Protein AF-H9C1D3-F1 (afdb_monomer)

Organism: NCBI:txid74654

Radius of gyration: 14.57 Å; Cα contacts (8 Å, |Δi|>4): 36; chains: 1; bounding box: 26×20×43 Å

Secondary structure (DSSP, 8-state):
---------------TTSBSSS---SS-TTTTSBGGGS--

Nearest PDB structures (foldseek):
  7xzg-assembly1_A  TM=9.853E-01  e=7.546E-04  Candida albicans SC5314
  7jh0-assembly1_C  TM=9.694E-01  e=7.056E-03  Schistosoma mansoni
  7c5g-assembly1_Q  TM=9.266E-01  e=3.043E-02  Escherichia coli BL21(DE3)
  7c7k-assembly1_O  TM=8.979E-01  e=3.043E-02  Escherichia coli BL21(DE3)
  7c5m-assembly1_Q  TM=8.882E-01  e=2.793E-02  Escherichia coli BL21(DE3)

Solvent-accessible surface area (backbone atoms only — not comparable to full-atom values): 2926 Å² total; per-residue (Å²): 134,80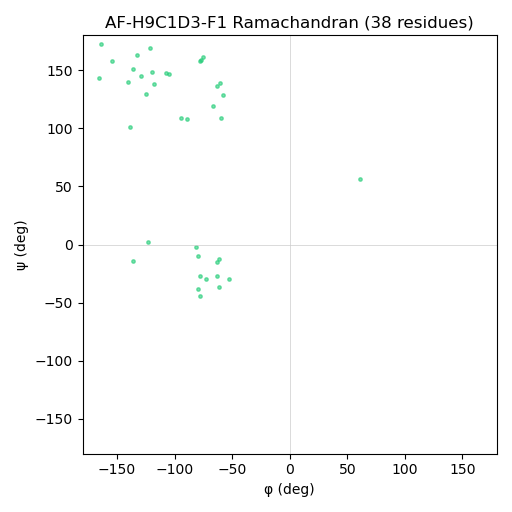,81,88,78,87,86,88,85,81,93,73,80,93,57,92,87,49,28,86,50,72,50,94,40,98,87,41,76,70,56,9,36,27,51,92,79,54,95,124

Foldseek 3Di:
DDDPDDDDDDQDDDDPQADCAQDDDPPDNVSNHRRVPDRD

Sequence (40 aa):
FGIVEGLMTTVHSITATQKTVDGPSAKDWRGGRAASFNII

pLDDT: mean 96.58, std 2.26, range [87.31, 98.44]

InterPro domains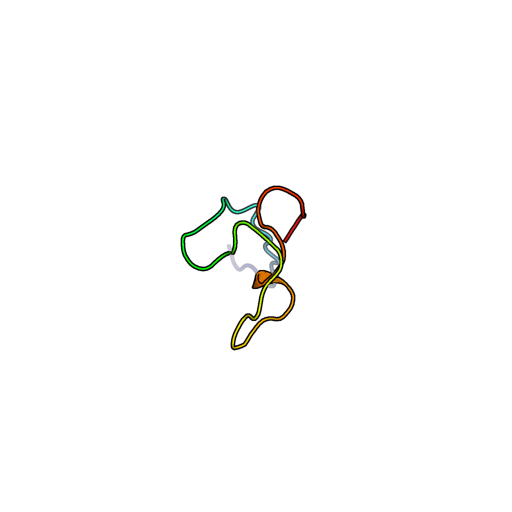:
  IPR020829 Glyceraldehyde 3-phosphate dehydrogenase, catalytic domain [PF02800] (1-40)
  IPR020831 Glyceraldehyde/Erythrose phosphate dehydrogenase family [PTHR10836] (1-40)

Structure (mmCIF, N/CA/C/O backbone):
data_AF-H9C1D3-F1
#
_entry.id   AF-H9C1D3-F1
#
loop_
_atom_site.group_PDB
_atom_site.id
_atom_site.type_symbol
_atom_site.label_atom_id
_atom_site.label_alt_id
_atom_site.label_comp_id
_atom_site.label_asym_id
_atom_site.label_entity_id
_atom_site.label_seq_id
_atom_site.pdbx_PDB_ins_code
_atom_site.Cartn_x
_atom_site.Cartn_y
_atom_site.Cartn_z
_atom_site.occupancy
_atom_site.B_iso_or_equiv
_atom_site.auth_seq_id
_atom_site.auth_comp_id
_atom_site.auth_asym_id
_atom_site.auth_atom_id
_atom_site.pdbx_PDB_model_num
ATOM 1 N N . PHE A 1 1 ? -9.267 4.854 31.236 1.00 87.31 1 PHE A N 1
ATOM 2 C CA . PHE A 1 1 ? -10.119 5.655 30.330 1.00 87.31 1 PHE A CA 1
ATOM 3 C C . PHE A 1 1 ? -11.185 4.828 29.617 1.00 87.31 1 PHE A C 1
ATOM 5 O O . PHE A 1 1 ? -12.183 5.417 29.244 1.00 87.31 1 PHE A O 1
ATOM 12 N N . GLY A 1 2 ? -11.017 3.500 29.479 1.00 91.62 2 GLY A N 1
ATOM 13 C CA . GLY A 1 2 ? -12.092 2.600 29.035 1.00 91.62 2 GLY A CA 1
ATOM 14 C C . GLY A 1 2 ? -12.620 2.931 27.641 1.00 91.62 2 GLY A C 1
ATOM 15 O O . GLY A 1 2 ? -13.805 3.205 27.501 1.00 91.62 2 GLY A O 1
ATOM 16 N N . ILE A 1 3 ? -11.740 2.966 26.631 1.00 93.31 3 ILE A N 1
ATOM 17 C CA . ILE A 1 3 ? -12.173 3.189 25.245 1.00 93.31 3 ILE A CA 1
ATOM 18 C C . ILE A 1 3 ? -13.002 1.977 24.807 1.00 93.31 3 ILE A C 1
ATOM 20 O O . ILE A 1 3 ? -12.497 0.856 24.815 1.00 93.31 3 ILE A O 1
ATOM 24 N N . VAL A 1 4 ? -14.267 2.226 24.463 1.00 96.25 4 VAL A N 1
ATOM 25 C CA . VAL A 1 4 ? -15.229 1.206 24.014 1.00 96.25 4 VAL A CA 1
ATOM 26 C C . VAL A 1 4 ? -15.007 0.858 22.539 1.00 96.25 4 VAL A C 1
ATOM 28 O O . VAL A 1 4 ? -15.065 -0.310 22.173 1.00 96.25 4 VAL A O 1
ATOM 31 N N . GLU A 1 5 ? -14.688 1.852 21.707 1.00 95.94 5 GLU A N 1
ATOM 32 C CA . GLU A 1 5 ? -14.369 1.684 20.286 1.00 95.94 5 GLU A CA 1
ATOM 33 C C . GLU A 1 5 ? -13.474 2.823 19.769 1.00 95.94 5 GLU A C 1
ATOM 35 O O . GLU A 1 5 ? -13.422 3.907 20.355 1.00 95.94 5 GLU A O 1
ATOM 40 N N . GLY A 1 6 ? -12.754 2.577 18.672 1.00 95.31 6 GLY A N 1
ATOM 41 C CA . GLY A 1 6 ? -11.899 3.564 18.019 1.00 95.31 6 GLY A CA 1
ATOM 42 C C . GLY A 1 6 ? -11.482 3.122 16.618 1.00 95.31 6 GLY A C 1
ATOM 43 O O . GLY A 1 6 ? -11.244 1.941 16.372 1.00 95.31 6 GLY A O 1
ATOM 44 N N . LEU A 1 7 ? -11.394 4.083 15.701 1.00 97.25 7 LEU A N 1
ATOM 45 C CA . LEU A 1 7 ? -10.962 3.887 14.318 1.00 97.25 7 LEU A CA 1
ATOM 46 C C . LEU A 1 7 ? -9.711 4.723 14.056 1.00 97.25 7 LEU A C 1
ATOM 48 O O . LEU A 1 7 ? -9.531 5.791 14.640 1.00 97.25 7 LEU A O 1
ATOM 52 N N . MET A 1 8 ? -8.846 4.231 13.174 1.00 97.56 8 MET A N 1
ATOM 53 C CA . MET A 1 8 ? -7.576 4.870 12.859 1.00 97.56 8 MET A CA 1
ATOM 54 C C . MET A 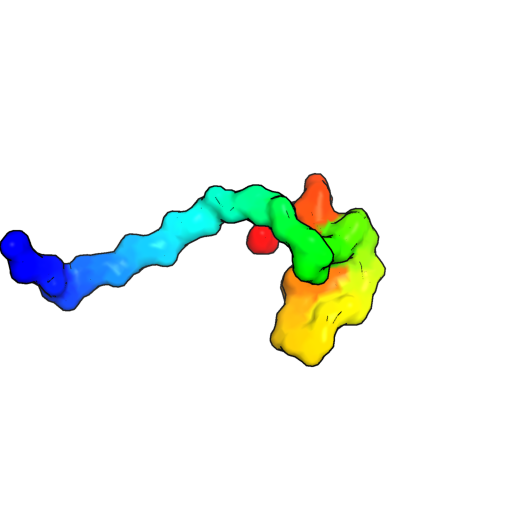1 8 ? -7.298 4.778 11.363 1.00 97.56 8 MET A C 1
ATOM 56 O O . MET A 1 8 ? -7.507 3.737 10.744 1.00 97.56 8 MET A O 1
ATOM 60 N N . THR A 1 9 ? -6.766 5.868 10.823 1.00 95.69 9 THR A N 1
ATOM 61 C CA . THR A 1 9 ? -6.220 5.955 9.472 1.00 95.69 9 THR A CA 1
ATOM 62 C C . THR A 1 9 ? -4.826 6.561 9.570 1.00 95.69 9 THR A C 1
ATOM 64 O O . THR A 1 9 ? -4.588 7.438 10.402 1.00 95.69 9 THR A O 1
ATOM 67 N N . THR A 1 10 ? -3.907 6.119 8.716 1.00 97.94 10 THR A N 1
ATOM 68 C CA . THR A 1 10 ? -2.579 6.720 8.573 1.00 97.94 10 THR A CA 1
ATOM 69 C C . THR A 1 10 ? -2.409 7.261 7.160 1.00 97.94 10 THR A C 1
ATOM 71 O O . THR A 1 10 ? -2.819 6.623 6.193 1.00 97.94 10 THR A O 1
ATOM 74 N N . VAL A 1 11 ? -1.809 8.445 7.048 1.00 98.12 11 VAL A N 1
ATOM 75 C CA . VAL A 1 11 ? -1.225 8.914 5.791 1.00 98.12 11 VAL A CA 1
ATOM 76 C C . VAL A 1 11 ? 0.244 8.523 5.853 1.00 98.12 11 VAL A C 1
ATOM 78 O O . VAL A 1 11 ? 0.995 9.059 6.668 1.00 98.12 11 VAL A O 1
ATOM 81 N N . HIS A 1 12 ? 0.624 7.532 5.050 1.00 98.38 12 HIS A N 1
ATOM 82 C CA . HIS A 1 12 ? 1.940 6.904 5.110 1.00 98.38 12 HIS A CA 1
ATOM 83 C C . HIS A 1 12 ? 2.815 7.314 3.920 1.00 98.38 12 HIS A C 1
ATOM 85 O O . HIS A 1 12 ? 2.319 7.546 2.820 1.00 98.38 12 HIS A O 1
ATOM 91 N N . SER A 1 13 ? 4.128 7.409 4.137 1.00 98.38 13 SER A N 1
ATOM 92 C CA . SER A 1 13 ? 5.097 7.672 3.070 1.00 98.38 13 SER A CA 1
ATOM 93 C C . SER A 1 13 ? 5.341 6.435 2.202 1.00 98.38 13 SER A C 1
ATOM 95 O O . SER A 1 13 ? 5.122 5.309 2.641 1.00 98.38 13 SER A O 1
ATOM 97 N N . ILE A 1 14 ? 5.884 6.630 0.999 1.00 98.06 14 ILE A N 1
ATOM 98 C CA . ILE A 1 14 ? 6.271 5.524 0.112 1.00 98.06 14 ILE A CA 1
ATOM 99 C C . ILE A 1 14 ? 7.337 4.639 0.783 1.00 98.06 14 ILE A C 1
ATOM 101 O O . ILE A 1 14 ? 8.283 5.143 1.389 1.00 98.06 14 ILE A O 1
ATOM 105 N N . THR A 1 15 ? 7.211 3.319 0.633 1.00 97.94 15 THR A N 1
ATOM 106 C CA . THR A 1 15 ? 8.188 2.321 1.097 1.00 97.94 15 THR A CA 1
ATOM 107 C C . THR A 1 15 ? 8.715 1.463 -0.058 1.00 97.94 15 THR A C 1
ATOM 109 O O . THR A 1 15 ? 8.180 1.478 -1.166 1.00 97.94 15 THR A O 1
ATOM 112 N N . ALA A 1 16 ? 9.768 0.678 0.194 1.00 97.38 16 ALA A N 1
ATOM 113 C CA . ALA A 1 16 ? 10.465 -0.106 -0.833 1.00 97.38 16 ALA A CA 1
ATOM 114 C C . ALA A 1 16 ? 9.613 -1.195 -1.521 1.00 97.38 16 ALA A C 1
ATOM 116 O O . ALA A 1 16 ? 10.014 -1.734 -2.552 1.00 97.38 16 ALA A O 1
ATOM 117 N N . THR A 1 17 ? 8.456 -1.561 -0.964 1.00 96.69 17 THR A N 1
ATOM 118 C CA . THR A 1 17 ? 7.583 -2.582 -1.563 1.00 96.69 17 THR A CA 1
ATOM 119 C C . THR A 1 17 ? 6.769 -2.035 -2.741 1.00 96.69 17 THR A C 1
ATOM 121 O O . THR A 1 17 ? 6.456 -2.800 -3.664 1.00 96.69 17 THR A O 1
ATOM 124 N N . GLN A 1 18 ? 6.487 -0.729 -2.746 1.00 97.75 18 GLN A N 1
ATOM 125 C CA . GLN A 1 18 ? 5.699 -0.035 -3.767 1.00 97.75 18 GLN A CA 1
ATOM 126 C C . GLN A 1 18 ? 6.513 0.220 -5.045 1.00 97.75 18 GLN A C 1
ATOM 128 O O . GLN A 1 18 ? 7.746 0.187 -5.043 1.00 97.75 18 GLN A O 1
ATOM 133 N N . LYS A 1 19 ? 5.822 0.416 -6.174 1.00 97.31 19 LYS A N 1
ATOM 134 C CA . LYS A 1 19 ? 6.439 0.480 -7.509 1.00 97.31 19 LYS A CA 1
ATOM 135 C C . LYS A 1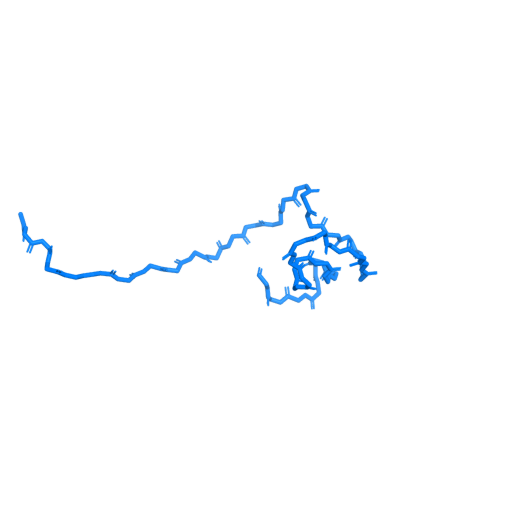 19 ? 6.507 1.910 -8.034 1.00 97.31 19 LYS A C 1
ATOM 137 O O . LYS A 1 19 ? 5.625 2.724 -7.779 1.00 97.31 19 LYS A O 1
ATOM 142 N N . THR A 1 20 ? 7.555 2.219 -8.793 1.00 97.69 20 THR A N 1
ATOM 143 C CA . THR A 1 20 ? 7.723 3.534 -9.434 1.00 97.69 20 THR A CA 1
ATOM 144 C C . THR A 1 20 ? 6.771 3.735 -10.613 1.00 97.69 20 THR A C 1
ATOM 146 O O . THR A 1 20 ? 6.354 4.857 -10.880 1.00 97.69 20 THR A O 1
ATOM 149 N N . VAL A 1 21 ? 6.397 2.647 -11.287 1.00 98.00 21 VAL A N 1
ATOM 150 C CA . VAL A 1 21 ? 5.416 2.586 -12.379 1.00 98.00 21 VAL A CA 1
ATOM 151 C C . VAL A 1 21 ? 4.445 1.436 -12.127 1.00 98.00 21 VAL A C 1
ATOM 153 O O . VAL A 1 21 ? 4.738 0.552 -11.321 1.00 98.00 21 VAL A O 1
ATOM 156 N N . ASP A 1 22 ? 3.306 1.439 -12.819 1.00 98.06 22 ASP A N 1
ATOM 157 C CA . ASP A 1 22 ? 2.310 0.372 -12.704 1.00 98.06 22 ASP A CA 1
ATOM 158 C C . ASP A 1 22 ? 2.930 -0.996 -13.048 1.00 98.06 22 ASP A C 1
ATOM 160 O O . ASP A 1 22 ? 3.563 -1.171 -14.091 1.00 98.06 22 ASP A O 1
ATOM 164 N N . GLY A 1 23 ? 2.743 -1.980 -12.169 1.00 97.25 23 GLY A N 1
ATOM 165 C CA . GLY A 1 23 ? 3.280 -3.322 -12.350 1.00 97.25 23 GLY A CA 1
ATOM 166 C C . GLY A 1 23 ? 2.640 -4.372 -11.438 1.00 97.25 23 GLY A C 1
ATOM 167 O O . GLY A 1 23 ? 1.848 -4.045 -10.550 1.00 97.25 23 GLY A O 1
ATOM 168 N N . PRO A 1 24 ? 2.965 -5.662 -11.643 1.00 97.00 24 PRO A N 1
ATOM 169 C CA . PRO A 1 24 ? 2.402 -6.740 -10.844 1.00 97.00 24 PRO A CA 1
ATOM 170 C C . PRO A 1 24 ? 2.791 -6.625 -9.367 1.00 97.00 24 PRO A C 1
ATOM 172 O O . PRO A 1 24 ? 3.953 -6.412 -9.014 1.00 97.00 24 PRO A O 1
ATOM 175 N N . SER A 1 25 ? 1.811 -6.842 -8.497 1.00 97.00 25 SER A N 1
ATOM 176 C CA . SER A 1 25 ? 2.001 -6.994 -7.058 1.00 97.00 25 SER A CA 1
ATOM 177 C C . SER A 1 25 ? 1.377 -8.313 -6.630 1.00 97.00 25 SER A C 1
ATOM 179 O O . SER A 1 25 ? 0.238 -8.618 -6.977 1.00 97.00 25 SER A O 1
ATOM 181 N N . ALA A 1 26 ? 2.149 -9.116 -5.898 1.00 92.75 26 ALA A N 1
ATOM 182 C CA . ALA A 1 26 ? 1.843 -10.525 -5.663 1.00 92.75 26 ALA A CA 1
ATOM 183 C C . ALA A 1 26 ? 0.542 -10.764 -4.881 1.00 92.75 26 ALA A C 1
ATOM 185 O O . ALA A 1 26 ? -0.054 -11.830 -5.000 1.00 92.75 26 ALA A O 1
ATOM 186 N N . LYS A 1 27 ? 0.136 -9.807 -4.040 1.00 92.69 27 LYS A N 1
ATOM 187 C CA . LYS A 1 27 ? -1.012 -9.957 -3.130 1.00 92.69 27 LYS A CA 1
ATOM 188 C C . LYS A 1 27 ? -1.928 -8.736 -3.076 1.00 92.69 27 LYS A C 1
ATOM 190 O O . LYS A 1 27 ? -3.033 -8.850 -2.563 1.00 92.69 27 LYS A O 1
ATOM 195 N N . ASP A 1 28 ? -1.480 -7.591 -3.589 1.00 94.19 28 ASP A N 1
ATOM 196 C CA . ASP A 1 28 ? -2.249 -6.350 -3.565 1.00 94.19 28 ASP A CA 1
ATOM 197 C C . ASP A 1 28 ? -2.121 -5.596 -4.889 1.00 94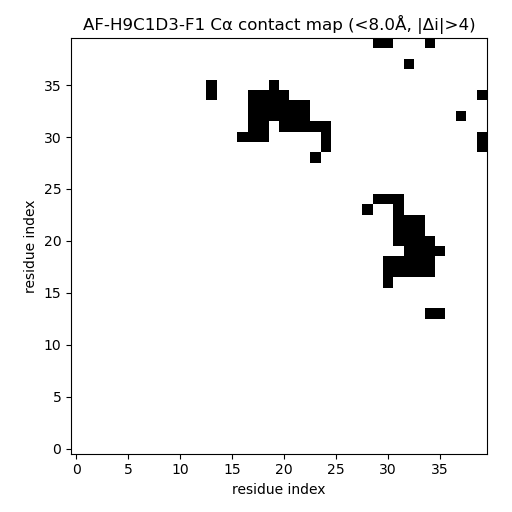.19 28 ASP A C 1
ATOM 199 O O . ASP A 1 28 ? -1.144 -4.891 -5.138 1.00 94.19 28 ASP A O 1
ATOM 203 N N . TRP A 1 29 ? -3.151 -5.720 -5.719 1.00 96.06 29 TRP A N 1
ATOM 204 C CA . TRP A 1 29 ? -3.308 -4.991 -6.974 1.00 96.06 29 TRP A CA 1
ATOM 205 C C . TRP A 1 29 ? -3.179 -3.463 -6.860 1.00 96.06 29 TRP A C 1
ATOM 207 O O . TRP A 1 29 ? -2.733 -2.835 -7.819 1.00 96.06 29 TRP A O 1
ATOM 217 N N . ARG A 1 30 ? -3.526 -2.847 -5.716 1.00 97.38 30 ARG A N 1
ATOM 218 C CA . ARG A 1 30 ? -3.420 -1.393 -5.527 1.00 97.38 30 ARG A CA 1
ATOM 219 C C . ARG A 1 30 ? -1.975 -0.987 -5.255 1.00 97.38 30 ARG A C 1
ATOM 221 O O . ARG A 1 30 ? -1.480 -0.080 -5.911 1.00 97.38 30 ARG A O 1
ATOM 228 N N . GLY A 1 31 ? -1.252 -1.708 -4.403 1.00 97.00 31 GLY A N 1
ATOM 229 C CA . GLY A 1 31 ? 0.177 -1.481 -4.159 1.00 97.00 31 GLY A CA 1
ATOM 230 C C . GLY A 1 31 ? 1.083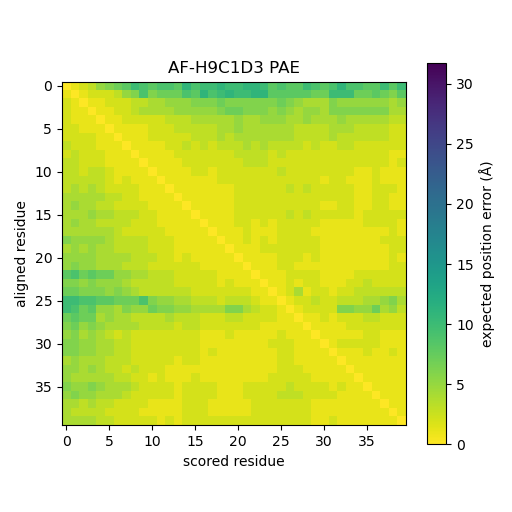 -1.662 -5.388 1.00 97.00 31 GLY A C 1
ATOM 231 O O . GLY A 1 31 ? 2.245 -1.261 -5.360 1.00 97.00 31 GLY A O 1
ATOM 232 N N . GLY A 1 32 ? 0.564 -2.250 -6.472 1.00 97.50 32 GLY A N 1
ATOM 233 C CA . GLY A 1 32 ? 1.248 -2.345 -7.763 1.00 97.50 32 GLY A CA 1
ATOM 234 C C . GLY A 1 32 ? 1.190 -1.075 -8.618 1.00 97.50 32 GLY A C 1
ATOM 235 O O . GLY A 1 32 ? 1.875 -1.013 -9.634 1.00 97.50 32 GLY A O 1
ATOM 236 N N . ARG A 1 33 ? 0.386 -0.071 -8.250 1.00 98.44 33 ARG A N 1
ATOM 237 C CA . ARG A 1 33 ? 0.281 1.184 -9.008 1.00 98.44 33 AR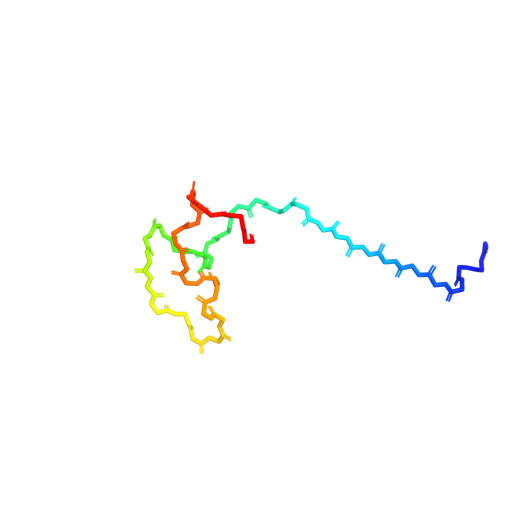G A CA 1
ATOM 238 C C . ARG A 1 33 ? 1.480 2.100 -8.748 1.00 98.44 33 ARG A C 1
ATOM 240 O O . ARG A 1 33 ? 2.149 1.991 -7.722 1.00 98.44 33 ARG A O 1
ATOM 247 N N . ALA A 1 34 ? 1.723 3.034 -9.661 1.00 98.31 34 ALA A N 1
ATOM 248 C CA . ALA A 1 34 ? 2.797 4.013 -9.579 1.00 98.31 34 ALA A CA 1
ATOM 249 C C . ALA A 1 34 ? 2.663 4.878 -8.310 1.00 98.31 34 ALA A C 1
ATOM 251 O O . ALA A 1 34 ? 1.762 5.718 -8.204 1.00 98.31 34 ALA A O 1
ATOM 252 N N . ALA A 1 35 ? 3.565 4.666 -7.350 1.00 98.06 35 ALA A N 1
ATOM 253 C CA . ALA A 1 35 ? 3.442 5.154 -5.977 1.00 98.06 35 ALA A CA 1
ATOM 254 C C . ALA A 1 35 ? 3.394 6.684 -5.863 1.00 98.06 35 ALA A C 1
ATOM 256 O O . ALA A 1 35 ? 2.650 7.221 -5.053 1.00 98.06 35 ALA A O 1
ATOM 257 N N . SER A 1 36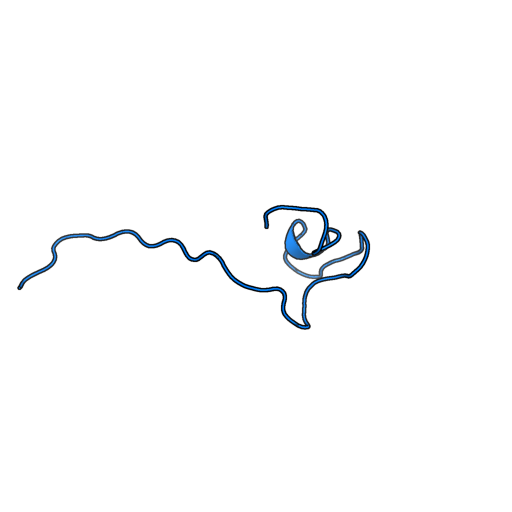 ? 4.147 7.399 -6.701 1.00 98.00 36 SER A N 1
ATOM 258 C CA . SER A 1 36 ? 4.230 8.866 -6.645 1.00 98.00 36 SER A CA 1
ATOM 259 C C . SER A 1 36 ? 3.070 9.590 -7.338 1.00 98.00 36 SER A C 1
ATOM 261 O O . SER A 1 36 ? 3.039 10.817 -7.336 1.00 98.00 36 SER A O 1
ATOM 263 N N . PHE A 1 37 ? 2.140 8.857 -7.957 1.00 9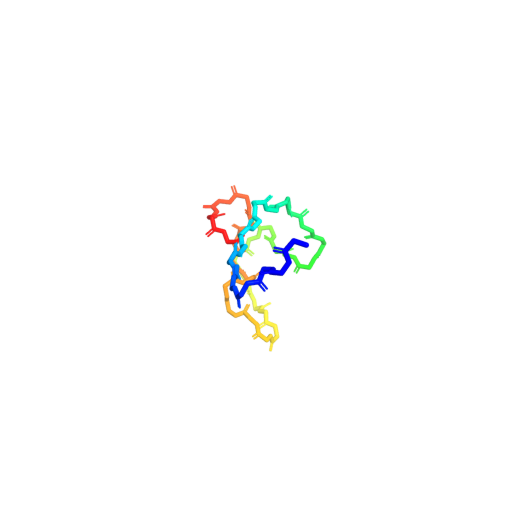8.38 37 PHE A N 1
ATOM 264 C CA . PHE A 1 37 ? 1.070 9.426 -8.786 1.00 98.38 37 PHE A CA 1
ATOM 265 C C . PHE A 1 37 ? -0.337 9.033 -8.324 1.00 98.38 37 PHE A C 1
ATOM 267 O O . PHE A 1 37 ? -1.316 9.398 -8.970 1.00 98.38 37 PHE A O 1
ATOM 274 N N . ASN A 1 38 ? -0.455 8.283 -7.226 1.00 97.88 38 ASN A N 1
ATOM 275 C CA . ASN A 1 38 ? -1.731 7.793 -6.714 1.00 97.88 38 ASN A CA 1
ATOM 276 C C . ASN A 1 38 ? -1.804 7.963 -5.188 1.00 97.88 38 ASN A C 1
ATOM 278 O O . ASN A 1 38 ? -0.786 7.896 -4.507 1.00 97.88 38 ASN A O 1
ATOM 282 N N . ILE A 1 39 ? -3.017 8.138 -4.652 1.00 97.88 39 ILE A N 1
ATOM 283 C CA . ILE A 1 39 ? -3.281 8.056 -3.207 1.00 97.88 39 ILE A CA 1
ATOM 284 C C . ILE A 1 39 ? -3.612 6.601 -2.893 1.00 97.88 39 ILE A C 1
ATOM 286 O O . ILE A 1 39 ? -4.670 6.112 -3.302 1.00 97.88 39 ILE A O 1
ATOM 290 N N . ILE A 1 40 ? -2.685 5.913 -2.229 1.00 95.50 40 ILE A N 1
ATOM 291 C CA . ILE A 1 40 ? -2.756 4.482 -1.911 1.00 95.50 40 ILE A CA 1
ATOM 292 C C . ILE A 1 40 ? -2.170 4.249 -0.528 1.00 95.50 40 ILE A C 1
ATOM 294 O O . ILE A 1 40 ? -1.075 4.796 -0.268 1.00 95.50 40 ILE A O 1
#

Mean predicted aligned error: 2.64 Å